Protein AF-A0AB33JW20-F1 (afdb_monomer_lite)

Foldseek 3Di:
DLVLLVLLCCLQPCFAVNDDDPPPDHPPPDDPCPSVDDDPPDDPVVSVVSSVVSVVVSCVSCVPPDQQRATPPPVGRVDGNVRSVVVSVVVVVVVVVVVVVVVCVVPVD

Radius of gyration: 15.11 Å; chains: 1; bounding box: 34×30×42 Å

InterPro domains:
  IPR007061 Mycothiol-S-transferase [PF04978] (2-108)
  IPR034660 DinB/YfiT-like putative metalloenzymes [G3DSA:1.20.120.450] (1-108)
  IPR034660 DinB/YfiT-like putative metalloenzymes [SSF109854] (2-107)

Organism: NCBI:txid3231513

Secondary structure (DSSP, 8-state):
-HHHHHHHHIIIIIIIT----TTSS--TT--TTTTTPPPTT--HHHHHHHHHHHHHHHHHHTTT--TTPBPSSGGGTT-BHHHHHHHHHHHHHHHHHHHHHHHHHHH--

pLDDT: mean 89.74, std 12.99, range [46.75, 98.69]

Structure (mmCIF, N/CA/C/O backbone):
data_AF-A0AB33JW20-F1
#
_entry.id   AF-A0AB33JW20-F1
#
loop_
_atom_site.group_PDB
_atom_site.id
_atom_site.type_symbol
_atom_site.label_atom_id
_atom_site.label_alt_id
_atom_site.label_comp_id
_atom_site.label_asym_id
_atom_site.label_entity_id
_atom_site.label_seq_id
_atom_site.pdbx_PDB_ins_code
_atom_site.Cartn_x
_atom_site.Cartn_y
_atom_site.Cartn_z
_atom_site.occupancy
_atom_site.B_iso_or_equiv
_atom_site.auth_seq_id
_atom_site.auth_comp_id
_atom_site.auth_asym_id
_atom_site.auth_atom_id
_atom_site.pdbx_PDB_model_num
ATOM 1 N N . MET A 1 1 ? -4.217 2.560 8.312 1.00 86.38 1 MET A N 1
ATOM 2 C CA . MET A 1 1 ? -4.651 2.496 6.896 1.00 86.38 1 MET A CA 1
ATOM 3 C C . MET A 1 1 ? -3.866 3.463 6.020 1.00 86.38 1 MET A C 1
ATOM 5 O O . MET A 1 1 ? -3.379 3.006 4.999 1.00 86.38 1 MET A O 1
ATOM 9 N N . LYS A 1 2 ? -3.679 4.731 6.432 1.00 90.88 2 LYS A N 1
ATOM 10 C CA . LYS A 1 2 ? -2.759 5.687 5.782 1.00 90.88 2 LYS A CA 1
ATOM 11 C C . LYS A 1 2 ? -1.398 5.058 5.455 1.00 90.88 2 LYS A C 1
ATOM 13 O O . LYS A 1 2 ? -1.089 4.897 4.281 1.00 90.88 2 LYS A O 1
ATOM 18 N N . HIS A 1 3 ? -0.702 4.558 6.480 1.00 91.25 3 HIS A N 1
ATOM 19 C CA . HIS A 1 3 ? 0.529 3.770 6.338 1.00 91.25 3 HIS A CA 1
ATOM 20 C C . HIS A 1 3 ? 0.456 2.700 5.237 1.00 91.25 3 HIS A C 1
ATOM 22 O O . HIS A 1 3 ? 1.236 2.727 4.294 1.00 91.25 3 HIS A O 1
ATOM 28 N N . SER A 1 4 ? -0.533 1.799 5.300 1.00 93.38 4 SER A N 1
ATOM 29 C CA . SER A 1 4 ? -0.685 0.703 4.333 1.00 93.38 4 SER A CA 1
ATOM 30 C C . SER A 1 4 ? -0.810 1.198 2.890 1.00 93.38 4 SER A C 1
ATOM 32 O O . SER A 1 4 ? -0.162 0.650 2.006 1.00 93.38 4 SER A O 1
ATOM 34 N N . GLY A 1 5 ? -1.587 2.259 2.648 1.00 92.94 5 GLY A N 1
ATOM 35 C CA . GLY A 1 5 ? -1.702 2.855 1.316 1.00 92.94 5 GLY A CA 1
ATOM 36 C C . GLY A 1 5 ? -0.404 3.506 0.838 1.00 92.94 5 GLY A C 1
ATOM 37 O O . GLY A 1 5 ? -0.037 3.375 -0.329 1.00 92.94 5 GLY A O 1
ATOM 38 N N . VAL A 1 6 ? 0.307 4.195 1.732 1.00 90.38 6 VAL A N 1
ATOM 39 C CA . VAL A 1 6 ? 1.585 4.845 1.408 1.00 90.38 6 VAL A CA 1
ATOM 40 C C . VAL A 1 6 ? 2.661 3.797 1.108 1.00 90.38 6 VAL A C 1
ATOM 42 O O . VAL A 1 6 ? 3.408 3.948 0.142 1.00 90.38 6 VAL A O 1
ATOM 45 N N . TRP A 1 7 ? 2.713 2.703 1.872 1.00 92.81 7 TRP A N 1
ATOM 46 C CA . TRP A 1 7 ? 3.675 1.616 1.662 1.00 92.81 7 TRP A CA 1
ATOM 47 C C . TRP A 1 7 ? 3.392 0.834 0.382 1.00 92.81 7 TRP A C 1
ATOM 49 O O . TRP A 1 7 ? 4.327 0.505 -0.346 1.00 92.81 7 TRP A O 1
ATOM 59 N N . GLU A 1 8 ? 2.116 0.616 0.066 1.00 95.19 8 GLU A N 1
ATOM 60 C CA . GLU A 1 8 ? 1.666 0.034 -1.200 1.00 95.19 8 GLU A CA 1
ATOM 61 C C . GLU A 1 8 ? 2.176 0.853 -2.394 1.00 95.19 8 GLU A C 1
ATOM 63 O O . GLU A 1 8 ? 2.799 0.316 -3.308 1.00 95.19 8 GLU A O 1
ATOM 68 N N . ARG A 1 9 ? 2.020 2.180 -2.372 1.00 93.56 9 ARG A N 1
ATOM 69 C CA . ARG A 1 9 ? 2.611 3.042 -3.404 1.00 93.56 9 ARG A CA 1
ATOM 70 C C . ARG A 1 9 ? 4.138 2.959 -3.414 1.00 93.56 9 ARG A C 1
ATOM 72 O O . ARG A 1 9 ? 4.735 2.754 -4.470 1.00 93.56 9 ARG A O 1
ATOM 79 N N . ARG A 1 10 ? 4.781 3.124 -2.255 1.00 91.56 10 ARG A N 1
ATOM 80 C CA . ARG A 1 10 ? 6.243 3.221 -2.139 1.00 91.56 10 ARG A CA 1
ATOM 81 C C . ARG A 1 10 ? 6.938 1.990 -2.711 1.00 91.56 10 ARG A C 1
ATOM 83 O O . ARG A 1 10 ? 7.873 2.128 -3.496 1.00 91.56 10 ARG A O 1
ATOM 90 N N . TRP A 1 11 ? 6.496 0.794 -2.341 1.00 95.44 11 TRP A N 1
ATOM 91 C CA . TRP A 1 11 ? 7.172 -0.435 -2.749 1.00 95.44 11 TRP A CA 1
ATOM 92 C C . TRP A 1 11 ? 7.007 -0.758 -4.231 1.00 95.44 11 TRP A C 1
ATOM 94 O O . TRP A 1 11 ? 7.980 -1.152 -4.877 1.00 95.44 11 TRP A O 1
ATOM 104 N N . PHE A 1 12 ? 5.818 -0.558 -4.791 1.00 97.12 12 PHE A N 1
ATOM 105 C CA . PHE A 1 12 ? 5.565 -0.890 -6.191 1.00 97.12 12 PHE A CA 1
ATOM 106 C C . PHE A 1 12 ? 5.972 0.229 -7.153 1.00 97.12 12 PHE A C 1
ATOM 108 O O . PHE A 1 12 ? 6.628 -0.030 -8.159 1.00 97.12 12 PHE A O 1
ATOM 115 N N . GLN A 1 13 ? 5.631 1.478 -6.853 1.00 95.00 13 GLN A N 1
ATOM 116 C CA . GLN A 1 13 ? 5.814 2.574 -7.804 1.00 95.00 13 GLN A CA 1
ATOM 117 C C . GLN A 1 13 ? 7.218 3.165 -7.690 1.00 95.00 13 GLN A C 1
ATOM 119 O O . GLN A 1 13 ? 7.913 3.274 -8.692 1.00 95.00 13 GLN A O 1
ATOM 124 N N . ILE A 1 14 ? 7.693 3.455 -6.476 1.00 92.12 14 ILE A N 1
ATOM 125 C CA . ILE A 1 14 ? 9.015 4.073 -6.280 1.00 92.12 14 ILE A CA 1
ATOM 126 C C . ILE A 1 14 ? 10.119 3.015 -6.297 1.00 92.12 14 ILE A C 1
ATOM 128 O O . ILE A 1 14 ? 11.081 3.119 -7.053 1.00 92.12 14 ILE A O 1
ATOM 132 N N . ILE A 1 15 ? 10.009 1.983 -5.459 1.00 94.19 15 ILE A N 1
ATOM 133 C CA . ILE A 1 15 ? 11.108 1.030 -5.265 1.00 94.19 15 ILE A CA 1
ATOM 134 C C . ILE A 1 15 ? 11.225 0.083 -6.458 1.00 94.19 15 ILE A C 1
ATOM 136 O O . ILE A 1 15 ? 12.311 -0.052 -7.027 1.00 94.19 15 ILE A O 1
ATOM 140 N N . LEU A 1 16 ? 10.127 -0.577 -6.831 1.00 97.31 16 LEU A N 1
ATOM 141 C CA . LEU A 1 16 ? 10.123 -1.528 -7.935 1.00 97.31 16 LEU A CA 1
ATOM 142 C C . LEU A 1 16 ? 10.199 -0.813 -9.292 1.00 97.31 16 LEU A C 1
ATOM 144 O O . LEU A 1 16 ? 11.123 -1.104 -10.047 1.00 97.31 16 LEU A O 1
ATOM 148 N N . ALA A 1 17 ? 9.275 0.107 -9.590 1.00 96.06 17 ALA A N 1
ATOM 149 C CA . ALA A 1 17 ? 9.175 0.736 -10.913 1.00 96.06 17 ALA A CA 1
ATOM 150 C C . ALA A 1 17 ? 10.025 2.006 -11.098 1.00 96.06 17 ALA A C 1
ATOM 152 O O . ALA A 1 17 ? 10.247 2.423 -12.233 1.00 96.06 17 ALA A O 1
ATOM 153 N N . GLY A 1 18 ? 10.547 2.606 -10.022 1.00 93.19 18 GLY A N 1
ATOM 154 C CA . GLY A 1 18 ? 11.408 3.790 -10.121 1.00 93.19 18 GLY A CA 1
ATOM 155 C C . GLY A 1 18 ? 10.662 5.081 -10.457 1.00 93.19 18 GLY A C 1
ATOM 156 O O . GLY A 1 18 ? 11.282 6.020 -10.946 1.00 93.19 18 GLY A O 1
ATOM 157 N N . HIS A 1 19 ? 9.347 5.132 -10.239 1.00 91.56 19 HIS A N 1
ATOM 158 C CA . HIS A 1 19 ? 8.555 6.341 -10.435 1.00 91.56 19 HIS A CA 1
ATOM 159 C C . HIS A 1 19 ? 8.957 7.428 -9.433 1.00 91.56 19 HIS A C 1
ATOM 161 O O . HIS A 1 19 ? 9.227 7.155 -8.260 1.00 91.56 19 HIS A O 1
ATOM 167 N N . GLU A 1 20 ? 8.942 8.674 -9.896 1.00 82.75 20 GLU A N 1
ATOM 168 C CA . GLU A 1 20 ? 9.153 9.851 -9.060 1.00 82.75 20 GLU A CA 1
ATOM 169 C C . GLU A 1 20 ? 7.805 10.465 -8.668 1.00 82.75 20 GLU A C 1
ATOM 171 O O . GLU A 1 20 ? 6.915 10.628 -9.501 1.00 82.75 20 GLU A O 1
ATOM 176 N N . HIS A 1 21 ? 7.675 10.839 -7.395 1.00 75.56 21 HIS A N 1
ATOM 177 C CA . HIS A 1 21 ? 6.503 11.520 -6.837 1.00 75.56 21 HIS A CA 1
ATOM 178 C C . HIS A 1 21 ? 6.942 12.825 -6.148 1.00 75.56 21 HIS A C 1
ATOM 180 O O . HIS A 1 21 ? 6.859 12.929 -4.925 1.00 75.56 21 HIS A O 1
ATOM 186 N N . PRO A 1 22 ? 7.472 13.812 -6.897 1.00 64.75 22 PRO A N 1
ATOM 187 C CA . PRO A 1 22 ? 8.078 15.013 -6.315 1.00 64.75 22 PRO A CA 1
ATOM 188 C 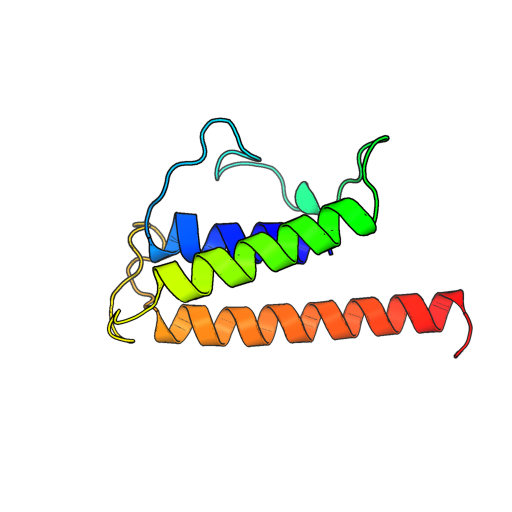C . PRO A 1 22 ? 7.093 15.849 -5.481 1.00 64.75 22 PRO A C 1
ATOM 190 O O . PRO A 1 22 ? 7.508 16.470 -4.507 1.00 64.75 22 PRO A O 1
ATOM 193 N N . ASP A 1 23 ? 5.800 15.802 -5.822 1.00 64.50 23 ASP A N 1
ATOM 194 C CA . ASP A 1 23 ? 4.732 16.567 -5.163 1.00 64.50 23 ASP A CA 1
ATOM 195 C C . ASP A 1 23 ? 3.787 15.692 -4.309 1.00 64.50 23 ASP A C 1
ATOM 197 O O . ASP A 1 23 ? 2.833 16.193 -3.716 1.00 64.50 23 ASP A O 1
ATOM 201 N N . GLU A 1 24 ? 4.030 14.377 -4.226 1.00 62.28 24 GLU A N 1
ATOM 202 C CA . GLU A 1 24 ? 3.173 13.431 -3.503 1.00 62.28 24 GLU A CA 1
ATOM 203 C C . GLU A 1 24 ? 3.967 12.656 -2.439 1.00 62.28 24 GLU A C 1
ATOM 205 O O . GLU A 1 24 ? 4.386 11.529 -2.674 1.00 62.28 24 GLU A O 1
ATOM 210 N N . TRP A 1 25 ? 4.099 13.275 -1.259 1.00 60.97 25 TRP A N 1
ATOM 211 C CA . TRP A 1 25 ? 4.286 12.671 0.076 1.00 60.97 25 TRP A CA 1
ATOM 212 C C . TRP A 1 25 ? 5.316 11.531 0.271 1.00 60.97 25 TRP A C 1
ATOM 214 O O . TRP A 1 25 ? 5.138 10.416 -0.219 1.00 60.97 25 TRP A O 1
ATOM 224 N N . PRO A 1 26 ? 6.205 11.694 1.261 1.00 51.66 26 PRO A N 1
ATOM 225 C CA . PRO A 1 26 ? 7.261 12.686 1.257 1.00 51.66 26 PRO A CA 1
ATOM 226 C C . PRO A 1 26 ? 8.438 12.233 0.376 1.00 51.66 26 PRO A C 1
ATOM 228 O O . PRO A 1 26 ? 8.521 11.078 -0.057 1.00 51.66 26 PRO A O 1
ATOM 231 N N . ALA A 1 27 ? 9.387 13.140 0.133 1.00 46.75 27 ALA A N 1
ATOM 232 C CA . ALA A 1 27 ? 10.671 12.764 -0.445 1.00 46.75 27 ALA A CA 1
ATOM 233 C C . ALA A 1 27 ? 11.270 11.587 0.347 1.00 46.75 27 ALA A C 1
ATOM 235 O O . ALA A 1 27 ? 11.074 11.461 1.554 1.00 46.75 27 ALA A O 1
ATOM 236 N N . VAL A 1 28 ? 12.013 10.717 -0.337 1.00 49.22 28 VAL A N 1
ATOM 237 C CA . VAL A 1 28 ? 12.514 9.424 0.173 1.00 49.22 28 VAL A CA 1
ATOM 238 C C . VAL A 1 28 ? 13.415 9.548 1.432 1.00 49.22 28 VAL A C 1
ATOM 240 O O . VAL A 1 28 ? 13.805 8.523 1.992 1.00 49.22 28 VAL A O 1
ATOM 243 N N . ASP A 1 29 ? 13.676 10.777 1.893 1.00 47.91 29 ASP A N 1
ATOM 244 C CA . ASP A 1 29 ? 14.505 11.185 3.034 1.00 47.91 29 ASP A CA 1
ATOM 245 C C . ASP A 1 29 ? 13.733 11.729 4.269 1.00 47.91 29 ASP A C 1
ATOM 247 O O . ASP A 1 29 ? 14.374 12.264 5.172 1.00 47.91 29 ASP A O 1
ATOM 251 N N . GLU A 1 30 ? 12.402 11.612 4.375 1.00 54.41 30 GLU A N 1
ATOM 252 C CA . GLU A 1 30 ? 11.688 12.070 5.589 1.00 54.41 30 GLU A CA 1
ATOM 253 C C . GLU A 1 30 ? 11.656 11.088 6.778 1.00 54.41 30 GLU A C 1
ATOM 255 O O . GLU A 1 30 ? 11.749 9.868 6.641 1.00 54.41 30 GLU A O 1
ATOM 260 N N . GLU A 1 31 ? 11.507 11.726 7.941 1.00 54.59 31 GLU A N 1
ATOM 261 C CA . GLU A 1 31 ? 11.473 11.279 9.335 1.00 54.59 31 GLU A CA 1
ATOM 262 C C . GLU A 1 31 ? 10.614 10.023 9.588 1.00 54.59 31 GLU A C 1
ATOM 264 O O . GLU A 1 31 ? 9.492 9.899 9.086 1.00 54.59 31 GLU A O 1
ATOM 269 N N . ASP A 1 32 ? 11.132 9.099 10.407 1.00 58.75 32 ASP A N 1
ATOM 270 C CA . ASP A 1 32 ? 10.438 7.868 10.806 1.00 58.75 32 ASP A CA 1
ATOM 271 C C . ASP A 1 32 ? 9.012 8.174 11.314 1.00 58.75 32 ASP A C 1
ATOM 273 O O . ASP A 1 32 ? 8.822 8.747 12.386 1.00 58.75 32 ASP A O 1
ATOM 277 N N . GLY A 1 33 ? 7.995 7.744 10.557 1.00 65.69 33 GLY A N 1
ATOM 278 C CA . GLY A 1 33 ? 6.594 7.741 10.987 1.00 65.69 33 GLY A CA 1
ATOM 279 C C . GLY A 1 33 ? 5.695 8.880 10.487 1.00 65.69 33 GLY A C 1
ATOM 280 O O . GLY A 1 33 ? 4.572 9.005 10.981 1.00 65.69 33 GLY A O 1
ATOM 281 N N . ALA A 1 34 ? 6.112 9.685 9.503 1.00 73.75 34 ALA A N 1
ATOM 282 C CA . ALA A 1 34 ? 5.279 10.753 8.921 1.00 73.75 34 ALA A CA 1
ATOM 283 C C . ALA A 1 34 ? 3.903 10.268 8.406 1.00 73.75 34 ALA A C 1
ATOM 285 O O . ALA A 1 34 ? 2.897 10.972 8.452 1.00 73.75 34 ALA A O 1
ATOM 286 N N . ASP A 1 35 ? 3.823 9.029 7.945 1.00 77.25 35 ASP A N 1
ATOM 287 C CA . ASP A 1 35 ? 2.607 8.374 7.469 1.00 77.25 35 ASP A CA 1
ATOM 288 C C . ASP A 1 35 ? 1.694 7.836 8.593 1.00 77.25 35 ASP A C 1
ATOM 290 O O . ASP A 1 35 ? 0.542 7.469 8.338 1.00 77.25 35 ASP A O 1
ATOM 294 N N . PHE A 1 36 ? 2.176 7.826 9.839 1.00 83.31 36 PHE A N 1
ATOM 295 C CA . PHE A 1 36 ? 1.356 7.641 11.039 1.00 83.31 36 PHE A CA 1
ATOM 296 C C . PHE A 1 36 ? 0.820 8.966 11.594 1.00 83.31 36 PHE A C 1
ATOM 298 O O . PHE A 1 36 ? -0.134 8.945 12.374 1.00 83.31 36 PHE A O 1
ATOM 305 N N . ALA A 1 37 ? 1.380 10.109 11.185 1.00 84.81 37 ALA A N 1
ATOM 306 C CA . ALA A 1 37 ? 0.843 11.414 11.545 1.00 84.81 37 ALA A CA 1
ATOM 307 C C . ALA A 1 37 ? -0.497 11.658 10.832 1.00 84.81 37 ALA A C 1
ATOM 309 O O . ALA A 1 37 ? -0.635 11.417 9.629 1.00 84.81 37 ALA A O 1
ATOM 310 N N . LEU A 1 38 ? -1.488 12.149 11.577 1.00 84.19 38 LEU A N 1
ATOM 311 C CA . LEU A 1 38 ? -2.815 12.485 11.058 1.00 84.19 38 LEU A CA 1
ATOM 312 C C . LEU A 1 38 ? -2.946 14.001 10.900 1.00 84.19 38 LEU A C 1
ATOM 314 O O . LEU A 1 38 ? -2.641 14.747 11.829 1.00 84.19 38 LEU A O 1
ATOM 318 N N . GLY A 1 39 ? -3.396 14.440 9.726 1.00 86.06 39 GLY A N 1
ATOM 319 C CA . GLY A 1 39 ? -3.822 15.816 9.474 1.00 86.06 39 GLY A CA 1
ATOM 320 C C . GLY A 1 39 ? -5.278 16.047 9.885 1.00 86.06 39 GLY A C 1
ATOM 321 O O . GLY A 1 39 ? -6.038 15.097 10.061 1.00 86.06 39 GLY A O 1
ATOM 322 N N . GLU A 1 40 ? -5.685 17.312 10.010 1.00 90.56 40 GLU A N 1
ATOM 323 C CA . GLU A 1 40 ? -7.060 17.682 10.397 1.00 90.56 40 GLU A CA 1
ATOM 324 C C . GLU A 1 40 ? -8.118 17.173 9.403 1.00 90.56 40 GLU A C 1
ATOM 326 O O . GLU A 1 40 ? -9.226 16.820 9.804 1.00 90.56 40 GLU A O 1
ATOM 331 N N . ASP A 1 41 ? -7.751 17.066 8.125 1.00 89.12 41 ASP A N 1
ATOM 332 C CA . ASP A 1 41 ? -8.635 16.625 7.044 1.00 89.12 41 ASP A CA 1
ATOM 333 C C . ASP A 1 41 ? -8.580 15.108 6.779 1.00 89.12 41 ASP A C 1
ATOM 335 O O . ASP A 1 41 ? -9.239 14.626 5.855 1.00 89.12 41 ASP A O 1
ATOM 339 N N . ASP A 1 42 ? -7.803 14.339 7.556 1.00 90.06 42 ASP A N 1
ATOM 340 C CA . ASP A 1 42 ? -7.637 12.900 7.343 1.00 90.06 42 ASP A CA 1
ATOM 341 C C . ASP A 1 42 ? -8.891 12.116 7.762 1.00 90.06 42 ASP A C 1
ATOM 343 O O . ASP A 1 42 ? -9.258 12.043 8.936 1.00 90.06 42 ASP A O 1
ATOM 347 N N . THR A 1 43 ? -9.514 11.422 6.806 1.00 94.62 43 THR A N 1
ATOM 348 C CA . THR A 1 43 ? -10.653 10.529 7.066 1.00 94.62 43 THR A CA 1
ATOM 349 C C . THR A 1 43 ? -10.363 9.081 6.682 1.00 94.62 43 THR A C 1
ATOM 351 O O . THR A 1 43 ? -9.623 8.774 5.744 1.00 94.62 43 THR A O 1
ATOM 354 N N . VAL A 1 44 ? -11.026 8.144 7.368 1.00 93.56 44 VAL A N 1
ATOM 355 C CA . VAL A 1 44 ? -10.946 6.707 7.048 1.00 93.56 44 VAL A CA 1
ATOM 356 C C . VAL A 1 44 ? -11.390 6.422 5.610 1.00 93.56 44 VAL A C 1
ATOM 358 O O . VAL A 1 44 ? -10.793 5.579 4.944 1.00 93.56 44 VAL A O 1
ATOM 361 N N . ALA A 1 45 ? -12.426 7.113 5.123 1.00 96.38 45 ALA A N 1
ATOM 362 C CA . ALA A 1 45 ? -12.953 6.911 3.776 1.00 96.38 45 ALA A CA 1
ATOM 363 C C . ALA A 1 45 ? -11.933 7.306 2.697 1.00 96.38 45 ALA A C 1
ATOM 365 O O . ALA A 1 45 ? -11.727 6.544 1.754 1.00 96.38 45 ALA A O 1
ATOM 366 N N . GLN A 1 46 ? -11.251 8.444 2.868 1.00 94.38 46 GLN A N 1
ATOM 367 C CA . GLN A 1 46 ? -10.188 8.876 1.957 1.00 94.38 46 GLN A CA 1
ATOM 368 C C . GLN A 1 46 ? -9.032 7.875 1.945 1.00 94.38 46 GLN A C 1
ATOM 370 O O . GLN A 1 46 ? -8.633 7.425 0.876 1.00 94.38 46 GLN A O 1
ATOM 375 N N . TRP A 1 47 ? -8.527 7.470 3.115 1.00 93.81 47 TRP A N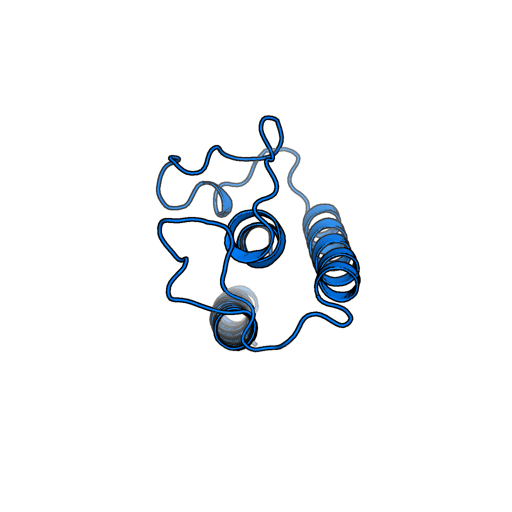 1
ATOM 376 C CA . TRP A 1 47 ? -7.385 6.551 3.181 1.00 93.81 47 TRP A CA 1
ATOM 377 C C . TRP A 1 47 ? -7.707 5.144 2.679 1.00 93.81 47 TRP A C 1
ATOM 379 O O . TRP A 1 47 ? -6.835 4.482 2.117 1.00 93.81 47 TRP A O 1
ATOM 389 N N . ARG A 1 48 ? -8.958 4.696 2.826 1.00 95.88 48 ARG A N 1
ATOM 390 C CA . ARG A 1 48 ? -9.442 3.462 2.198 1.00 95.88 48 ARG A CA 1
ATOM 391 C C . ARG A 1 48 ? -9.428 3.573 0.680 1.00 95.88 48 ARG A C 1
ATOM 393 O O . ARG A 1 48 ? -8.806 2.740 0.031 1.00 95.88 48 ARG A O 1
ATOM 400 N N . ALA A 1 49 ? -10.078 4.601 0.137 1.00 96.50 49 ALA A N 1
ATOM 401 C CA . ALA A 1 49 ? -10.149 4.818 -1.304 1.00 96.50 49 ALA A CA 1
ATOM 402 C C . ALA A 1 49 ? -8.748 4.972 -1.914 1.00 96.50 49 ALA A C 1
ATOM 404 O O . ALA A 1 49 ? -8.456 4.410 -2.966 1.00 96.50 49 ALA A O 1
ATOM 405 N N . PHE A 1 50 ? -7.853 5.672 -1.214 1.00 94.50 50 PHE A N 1
ATOM 406 C CA . PHE A 1 50 ? -6.455 5.802 -1.598 1.00 94.50 50 PHE A CA 1
ATOM 407 C C . PHE A 1 50 ? -5.752 4.444 -1.679 1.00 94.50 50 PHE A C 1
ATOM 409 O O . PHE A 1 50 ? -5.132 4.144 -2.698 1.00 94.50 50 PHE A O 1
ATOM 416 N N . TYR A 1 51 ? -5.866 3.614 -0.636 1.00 95.44 51 TYR A N 1
ATOM 417 C CA . TYR A 1 51 ? -5.233 2.297 -0.608 1.00 95.44 51 TYR A CA 1
ATOM 418 C C . TYR A 1 51 ? -5.782 1.375 -1.708 1.00 95.44 51 TYR A C 1
ATOM 420 O O . TYR A 1 51 ? -5.005 0.754 -2.428 1.00 95.44 51 TYR A O 1
ATOM 428 N N . GLU A 1 52 ? -7.102 1.346 -1.906 1.00 97.75 52 GLU A N 1
ATOM 429 C CA . GLU A 1 52 ? -7.749 0.575 -2.979 1.00 97.75 52 GLU A CA 1
ATOM 430 C C . GLU A 1 52 ? -7.294 1.029 -4.377 1.00 97.75 52 GLU A C 1
ATOM 432 O O . GLU A 1 52 ? -7.046 0.195 -5.256 1.00 97.75 52 GLU A O 1
ATOM 437 N N . ALA A 1 53 ? -7.111 2.338 -4.574 1.00 97.06 53 ALA A N 1
ATOM 438 C CA . ALA A 1 53 ? -6.560 2.887 -5.807 1.00 97.06 53 ALA A CA 1
ATOM 439 C C . ALA A 1 53 ? -5.102 2.455 -6.030 1.00 97.06 53 ALA A C 1
ATOM 441 O O . ALA A 1 53 ? -4.751 2.090 -7.151 1.00 97.06 53 ALA A O 1
ATOM 442 N N . GLN A 1 54 ? -4.269 2.427 -4.979 1.00 95.88 54 GLN A N 1
ATOM 443 C CA . GLN A 1 54 ? -2.884 1.958 -5.104 1.00 95.88 54 GLN A CA 1
ATOM 444 C C . GLN A 1 54 ? -2.828 0.468 -5.450 1.00 95.88 54 GLN A C 1
ATOM 446 O O . GLN A 1 54 ? -2.099 0.096 -6.361 1.00 95.88 54 GLN A O 1
ATOM 451 N N . ILE A 1 55 ? -3.646 -0.375 -4.807 1.00 97.50 55 ILE A N 1
ATOM 452 C CA . ILE A 1 55 ? -3.732 -1.809 -5.134 1.00 97.50 55 ILE A CA 1
ATOM 453 C C . ILE A 1 55 ? -4.124 -2.007 -6.602 1.00 97.50 55 ILE A C 1
ATOM 455 O O . ILE A 1 55 ? -3.542 -2.843 -7.292 1.00 97.50 55 ILE A O 1
ATOM 459 N N . THR A 1 56 ? -5.121 -1.258 -7.081 1.00 98.38 56 THR A N 1
ATOM 460 C CA . THR A 1 56 ? -5.596 -1.360 -8.469 1.00 98.38 56 THR A CA 1
ATOM 461 C C . THR A 1 56 ? -4.486 -0.989 -9.446 1.00 98.38 56 THR A C 1
ATOM 463 O O . THR A 1 56 ? -4.135 -1.798 -10.301 1.00 98.38 56 THR A O 1
ATOM 466 N N . PHE A 1 57 ? -3.864 0.176 -9.251 1.00 97.44 57 PHE A N 1
ATOM 467 C CA . PHE A 1 57 ? -2.750 0.633 -10.078 1.00 97.44 57 PHE A CA 1
ATOM 468 C C . PHE A 1 57 ? -1.574 -0.351 -10.054 1.00 97.44 57 PHE A C 1
ATOM 470 O O . PHE A 1 57 ? -1.013 -0.687 -11.090 1.00 97.44 57 PHE A O 1
ATOM 477 N N . ASN A 1 58 ? -1.205 -0.854 -8.875 1.00 97.38 58 ASN A N 1
ATOM 478 C CA . ASN A 1 58 ? -0.050 -1.730 -8.720 1.00 97.38 58 ASN A CA 1
ATOM 479 C C . ASN A 1 58 ? -0.267 -3.106 -9.352 1.00 97.38 58 ASN A C 1
ATOM 481 O O . ASN A 1 58 ? 0.690 -3.702 -9.837 1.00 97.38 58 ASN A O 1
ATOM 485 N N . ARG A 1 59 ? -1.507 -3.610 -9.378 1.00 97.88 59 ARG A N 1
ATOM 486 C CA . ARG A 1 59 ? -1.843 -4.844 -10.102 1.00 97.88 59 ARG A CA 1
ATOM 487 C C . ARG A 1 59 ? -1.608 -4.700 -11.598 1.00 97.88 59 ARG A C 1
ATOM 489 O O . ARG A 1 59 ? -1.022 -5.601 -12.187 1.00 97.88 59 ARG A O 1
ATOM 496 N N . GLU A 1 60 ? -2.031 -3.580 -12.174 1.00 98.12 60 GLU A N 1
ATOM 497 C CA . GLU A 1 60 ? -1.786 -3.258 -13.583 1.00 98.12 60 GLU A CA 1
ATOM 498 C C . GLU A 1 60 ? -0.287 -3.041 -13.838 1.00 98.12 60 GLU A C 1
ATOM 500 O O . GLU A 1 60 ? 0.266 -3.568 -14.798 1.00 98.12 60 GLU A O 1
ATOM 505 N N . LEU A 1 61 ? 0.400 -2.340 -12.931 1.00 97.38 61 LEU A N 1
ATOM 506 C CA . LEU A 1 61 ? 1.831 -2.051 -13.028 1.00 97.38 61 LEU A CA 1
ATOM 507 C C . LEU A 1 61 ? 2.687 -3.318 -13.118 1.00 97.38 61 LEU A C 1
ATOM 509 O O . LEU A 1 61 ? 3.659 -3.343 -13.866 1.00 97.38 61 LEU A O 1
ATOM 513 N N . VAL A 1 62 ? 2.362 -4.351 -12.335 1.00 97.62 62 VAL A N 1
ATOM 514 C CA . VAL A 1 62 ? 3.144 -5.599 -12.292 1.00 97.62 62 VAL A CA 1
ATOM 515 C C . VAL A 1 62 ? 2.642 -6.665 -13.263 1.00 97.62 62 VAL A C 1
ATOM 517 O O . VAL A 1 62 ? 3.218 -7.755 -13.324 1.00 97.62 62 VAL A O 1
ATOM 520 N N . GLU A 1 63 ? 1.586 -6.382 -14.025 1.00 97.81 63 GLU A N 1
ATOM 521 C CA . GLU A 1 63 ? 1.025 -7.329 -14.978 1.00 97.81 63 GLU A CA 1
ATOM 522 C C . GLU A 1 63 ? 2.059 -7.686 -16.057 1.00 97.81 63 GLU A C 1
ATOM 524 O O . GLU A 1 63 ? 2.659 -6.831 -16.704 1.00 97.81 63 GLU A O 1
ATOM 529 N N . GLY A 1 64 ? 2.317 -8.984 -16.232 1.00 96.19 64 GLY A N 1
ATOM 530 C CA . GLY A 1 64 ? 3.288 -9.475 -17.214 1.00 96.19 64 GLY A CA 1
ATOM 531 C C . GLY A 1 64 ? 4.762 -9.228 -16.863 1.00 96.19 64 GLY A C 1
ATOM 532 O O . GLY A 1 64 ? 5.633 -9.676 -17.611 1.00 96.19 64 GLY A O 1
ATOM 533 N N . ILE A 1 65 ? 5.074 -8.588 -15.730 1.00 96.69 65 ILE A N 1
ATOM 534 C CA . ILE A 1 65 ? 6.457 -8.419 -15.273 1.00 96.69 65 ILE A CA 1
ATOM 535 C C . ILE A 1 65 ? 6.985 -9.759 -14.724 1.00 96.69 65 ILE A C 1
ATOM 537 O O . ILE A 1 65 ? 6.361 -10.356 -13.841 1.00 96.69 65 ILE A O 1
ATOM 541 N N . PRO A 1 66 ? 8.151 -10.254 -15.191 1.00 98.38 66 PRO A N 1
ATOM 542 C CA . PRO A 1 66 ? 8.778 -11.433 -14.606 1.00 98.38 66 PRO A CA 1
ATOM 543 C C . PRO A 1 66 ? 9.045 -11.252 -13.110 1.00 98.38 66 PRO A C 1
ATOM 545 O O . PRO A 1 66 ? 9.550 -10.224 -12.667 1.00 98.38 66 PRO A O 1
ATOM 548 N N . LEU A 1 67 ? 8.780 -12.292 -12.319 1.00 98.44 67 LEU A N 1
ATOM 549 C CA . LEU A 1 67 ? 8.969 -12.248 -10.864 1.00 98.44 67 LEU A CA 1
ATOM 550 C C . LEU A 1 67 ? 10.419 -11.966 -10.434 1.00 98.44 67 LEU A C 1
ATOM 552 O O . LEU A 1 67 ? 10.646 -11.493 -9.321 1.00 98.44 67 LEU A O 1
ATOM 556 N N . ASP A 1 68 ? 11.389 -12.233 -11.307 1.00 98.56 68 ASP A N 1
ATOM 557 C CA . ASP A 1 68 ? 12.808 -12.008 -11.034 1.00 98.56 68 ASP A CA 1
ATOM 558 C C . ASP A 1 68 ? 13.306 -10.640 -11.551 1.00 98.56 68 ASP A C 1
ATOM 560 O O . ASP A 1 68 ? 14.493 -10.341 -11.437 1.00 98.56 68 ASP A O 1
ATOM 564 N N . THR A 1 69 ? 12.414 -9.780 -12.065 1.00 98.50 69 THR A N 1
ATOM 565 C CA . THR A 1 69 ? 12.732 -8.386 -12.410 1.00 98.50 69 THR A CA 1
ATOM 566 C C . THR A 1 69 ? 13.182 -7.623 -11.170 1.00 98.50 69 THR A C 1
ATOM 568 O O . THR A 1 69 ? 12.464 -7.561 -10.168 1.00 98.50 69 THR A O 1
ATOM 571 N N . HIS A 1 70 ? 14.379 -7.045 -11.247 1.00 98.56 70 HIS A N 1
ATOM 572 C CA . HIS A 1 70 ? 14.996 -6.283 -10.168 1.00 98.56 70 HIS A CA 1
ATOM 573 C C . HIS A 1 70 ? 14.315 -4.932 -9.938 1.00 98.56 70 HIS A C 1
ATOM 575 O O . HIS A 1 70 ? 13.830 -4.303 -10.877 1.00 98.56 70 HIS A O 1
ATOM 581 N N . CYS A 1 71 ? 14.322 -4.477 -8.685 1.00 98.12 71 CYS A N 1
ATOM 582 C CA . CYS A 1 71 ? 13.844 -3.147 -8.323 1.00 98.12 71 CYS A CA 1
ATOM 583 C C . CYS A 1 71 ? 14.671 -2.051 -9.014 1.00 98.12 71 CYS A C 1
ATOM 585 O O . CYS A 1 71 ? 15.902 -2.120 -9.029 1.00 98.12 71 CYS A O 1
ATOM 587 N N . ALA A 1 72 ? 14.007 -1.015 -9.528 1.00 96.62 72 ALA A N 1
ATOM 588 C CA . ALA A 1 72 ? 14.661 0.123 -10.169 1.00 96.62 72 ALA A CA 1
ATOM 589 C C . ALA A 1 72 ? 15.435 1.003 -9.173 1.00 96.62 72 ALA A C 1
ATOM 591 O O . ALA A 1 72 ? 16.454 1.601 -9.526 1.00 96.62 72 ALA A O 1
ATOM 592 N N . TRP A 1 73 ? 14.991 1.078 -7.913 1.00 93.00 73 TRP A N 1
ATOM 593 C CA . TRP A 1 73 ? 15.676 1.894 -6.917 1.00 93.00 73 TRP A CA 1
ATOM 594 C C . TRP A 1 73 ? 17.019 1.282 -6.509 1.00 93.00 73 TRP A C 1
ATOM 596 O O . TRP A 1 73 ? 17.088 0.206 -5.914 1.00 93.00 73 TRP A O 1
ATOM 606 N N . THR A 1 74 ? 18.107 2.007 -6.778 1.00 90.00 74 THR A N 1
ATOM 607 C CA . THR A 1 74 ? 19.490 1.506 -6.668 1.00 90.00 74 THR A CA 1
ATOM 608 C C . THR A 1 74 ? 19.856 0.972 -5.283 1.00 90.00 74 THR A C 1
ATOM 610 O O . THR A 1 74 ? 20.558 -0.034 -5.188 1.00 90.00 74 THR A O 1
ATOM 613 N N . LYS A 1 75 ? 19.334 1.573 -4.202 1.00 90.25 75 LYS A N 1
ATOM 614 C CA . LYS A 1 75 ? 19.553 1.099 -2.820 1.00 90.25 75 LYS A CA 1
ATOM 615 C C . LYS A 1 75 ? 18.979 -0.309 -2.579 1.00 90.25 75 LYS A C 1
ATOM 617 O O . LYS A 1 75 ? 19.471 -1.029 -1.713 1.00 90.25 75 LYS A O 1
ATOM 622 N N . LEU A 1 76 ? 17.974 -0.723 -3.353 1.00 93.75 76 LEU A N 1
ATOM 623 C CA . LEU A 1 76 ? 17.283 -2.011 -3.235 1.00 93.75 76 LEU A CA 1
ATOM 624 C C . LEU A 1 76 ? 17.314 -2.844 -4.524 1.00 93.75 76 LEU A C 1
ATOM 626 O O . LEU A 1 76 ? 16.586 -3.827 -4.623 1.00 93.75 76 LEU A O 1
ATOM 630 N N . ALA A 1 77 ? 18.207 -2.539 -5.470 1.00 95.06 77 ALA A N 1
ATOM 631 C CA . ALA A 1 77 ? 18.323 -3.262 -6.742 1.00 95.06 77 ALA A CA 1
ATOM 632 C C . ALA A 1 77 ? 18.653 -4.763 -6.583 1.00 95.06 77 ALA A C 1
ATOM 634 O O . ALA A 1 77 ? 18.413 -5.560 -7.483 1.00 95.06 77 ALA A O 1
ATOM 635 N N . HIS A 1 78 ? 19.164 -5.186 -5.422 1.00 97.00 78 HIS A N 1
ATOM 636 C CA . HIS A 1 78 ? 19.379 -6.602 -5.095 1.00 97.00 78 HIS A CA 1
ATOM 637 C C . HIS A 1 78 ? 18.077 -7.369 -4.778 1.00 97.00 78 HIS A C 1
ATOM 639 O O . HIS A 1 78 ? 18.107 -8.590 -4.630 1.00 97.00 78 HIS A O 1
ATOM 645 N N . ARG A 1 79 ? 16.941 -6.674 -4.642 1.00 98.25 79 ARG A N 1
ATOM 646 C CA . ARG A 1 79 ? 15.598 -7.254 -4.512 1.00 98.25 79 ARG A CA 1
ATOM 647 C C . ARG A 1 79 ? 14.911 -7.295 -5.877 1.00 98.25 79 ARG A C 1
ATOM 649 O O . ARG A 1 79 ? 15.316 -6.607 -6.810 1.00 98.25 79 ARG A O 1
ATOM 656 N N . ASN A 1 80 ? 13.880 -8.125 -5.984 1.00 98.62 80 ASN A N 1
ATOM 657 C CA . ASN A 1 80 ? 13.081 -8.302 -7.193 1.00 98.62 80 ASN A CA 1
ATOM 658 C C . ASN A 1 80 ? 11.582 -8.315 -6.869 1.00 98.62 80 ASN A C 1
ATOM 660 O O . ASN A 1 80 ? 11.199 -8.341 -5.696 1.00 98.62 80 ASN A O 1
ATOM 664 N N . LEU A 1 81 ? 10.740 -8.324 -7.904 1.00 98.69 81 LEU A N 1
ATOM 665 C CA . LEU A 1 81 ? 9.280 -8.337 -7.772 1.00 98.69 81 LEU A CA 1
ATOM 666 C C . LEU A 1 81 ? 8.782 -9.448 -6.833 1.00 98.69 81 LEU A C 1
ATOM 668 O O . LEU A 1 81 ? 7.930 -9.197 -5.985 1.00 98.69 81 LEU A O 1
ATOM 672 N N . ARG A 1 82 ? 9.345 -10.659 -6.913 1.00 98.69 82 ARG A N 1
ATOM 673 C CA . ARG A 1 82 ? 9.007 -11.766 -6.003 1.00 98.69 82 ARG A CA 1
ATOM 674 C C . ARG A 1 82 ? 9.200 -11.387 -4.539 1.00 98.69 82 ARG A C 1
ATOM 676 O O . ARG A 1 82 ? 8.335 -11.670 -3.713 1.00 98.69 82 ARG A O 1
ATOM 683 N N . TRP A 1 83 ? 10.341 -10.779 -4.222 1.00 98.62 83 TRP A N 1
ATOM 684 C CA . TRP A 1 83 ? 10.636 -10.331 -2.868 1.00 98.62 83 TRP A CA 1
ATOM 685 C C . TRP A 1 83 ? 9.681 -9.218 -2.433 1.00 98.62 83 TRP A C 1
ATOM 687 O O . TRP A 1 83 ? 9.159 -9.282 -1.326 1.00 98.62 83 TRP A O 1
ATOM 697 N N . VAL A 1 84 ? 9.406 -8.246 -3.311 1.00 98.38 84 VAL A N 1
ATOM 698 C CA . VAL A 1 84 ? 8.480 -7.134 -3.033 1.00 98.38 84 VAL A CA 1
ATOM 699 C C . VAL A 1 84 ? 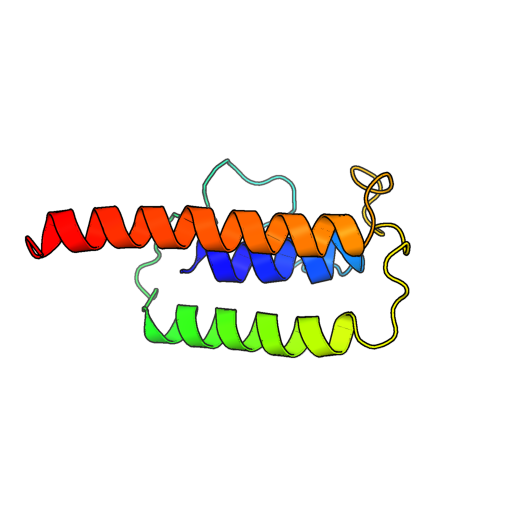7.073 -7.648 -2.730 1.00 98.38 84 VAL A C 1
ATOM 701 O O . VAL A 1 84 ? 6.490 -7.259 -1.724 1.00 98.38 84 VAL A O 1
ATOM 704 N N . LEU A 1 85 ? 6.549 -8.575 -3.537 1.00 98.31 85 LEU A N 1
ATOM 705 C CA . LEU A 1 85 ? 5.236 -9.185 -3.308 1.00 98.31 85 LEU A CA 1
ATOM 706 C C . LEU A 1 85 ? 5.165 -9.887 -1.948 1.00 98.31 85 LEU A C 1
ATOM 708 O O . LEU A 1 85 ? 4.209 -9.691 -1.202 1.00 98.31 85 LEU A O 1
ATOM 712 N N . LEU A 1 86 ? 6.181 -10.687 -1.609 1.00 98.50 86 LEU A N 1
ATOM 713 C CA . LEU A 1 86 ? 6.227 -11.378 -0.321 1.00 98.50 86 LEU A CA 1
ATOM 714 C C . LEU A 1 86 ? 6.312 -10.388 0.847 1.00 98.50 86 LEU A C 1
ATOM 716 O O . LEU A 1 86 ? 5.595 -10.544 1.834 1.00 98.50 86 LEU A O 1
ATOM 720 N N . HIS A 1 87 ? 7.148 -9.360 0.712 1.00 97.94 87 HIS A N 1
ATOM 721 C CA . HIS A 1 87 ? 7.287 -8.317 1.717 1.00 97.94 87 HIS A CA 1
ATOM 722 C C . HIS A 1 87 ? 5.963 -7.582 1.958 1.00 97.94 87 HIS A C 1
ATOM 724 O O . HIS A 1 87 ? 5.572 -7.403 3.105 1.00 97.94 87 HIS A O 1
ATOM 730 N N . MET A 1 88 ? 5.223 -7.233 0.902 1.00 97.81 88 MET A N 1
ATOM 731 C CA . MET A 1 88 ? 3.935 -6.545 1.040 1.00 97.81 88 MET A CA 1
ATOM 732 C C . MET A 1 88 ? 2.843 -7.420 1.672 1.00 97.81 88 MET A C 1
ATOM 734 O O . MET A 1 88 ? 1.980 -6.898 2.381 1.00 97.81 88 MET A O 1
ATOM 738 N N . IL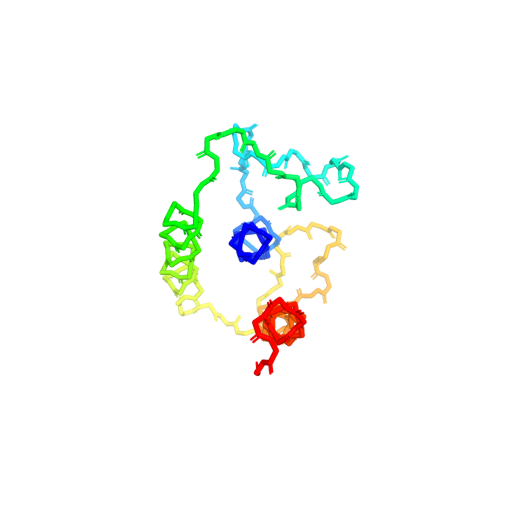E A 1 89 ? 2.887 -8.745 1.482 1.00 97.88 89 ILE A N 1
ATOM 739 C CA . ILE A 1 89 ? 2.004 -9.681 2.198 1.00 97.88 89 ILE A CA 1
ATOM 740 C C . ILE A 1 89 ? 2.305 -9.652 3.701 1.00 97.88 89 ILE A C 1
ATOM 742 O O . ILE A 1 89 ? 1.381 -9.521 4.505 1.00 97.88 89 ILE A O 1
ATOM 746 N N . GLU A 1 90 ? 3.581 -9.753 4.080 1.00 98.12 90 GLU A N 1
ATOM 747 C CA . GLU A 1 90 ? 4.013 -9.686 5.481 1.00 98.12 90 GLU A CA 1
ATOM 748 C C . GLU A 1 90 ? 3.639 -8.341 6.114 1.00 98.12 90 GLU A C 1
ATOM 750 O O . GLU A 1 90 ? 3.054 -8.305 7.196 1.00 98.12 90 GLU A O 1
ATOM 755 N N . GLU A 1 91 ? 3.903 -7.243 5.409 1.00 95.75 91 GLU A N 1
ATOM 756 C CA . GLU A 1 91 ? 3.606 -5.887 5.858 1.00 95.75 91 GLU A CA 1
ATOM 757 C C . GLU A 1 91 ? 2.112 -5.690 6.121 1.00 95.75 91 GLU A C 1
ATOM 759 O O . GLU A 1 91 ? 1.704 -5.215 7.185 1.00 95.75 91 GLU A O 1
ATOM 764 N N . THR A 1 92 ? 1.281 -6.132 5.176 1.00 95.50 92 THR A N 1
ATOM 765 C CA . THR A 1 92 ? -0.176 -6.053 5.296 1.00 95.50 92 THR A CA 1
ATOM 766 C C . THR A 1 92 ? -0.671 -6.893 6.470 1.00 95.50 92 THR A C 1
ATOM 768 O O . THR A 1 92 ? -1.465 -6.406 7.275 1.00 95.50 92 THR A O 1
ATOM 771 N N . ALA A 1 93 ? -0.183 -8.129 6.614 1.00 97.00 93 ALA A N 1
ATOM 772 C CA . ALA A 1 93 ? -0.576 -9.012 7.709 1.00 97.00 93 ALA A CA 1
ATOM 773 C C . ALA A 1 93 ? -0.176 -8.443 9.080 1.00 97.00 93 AL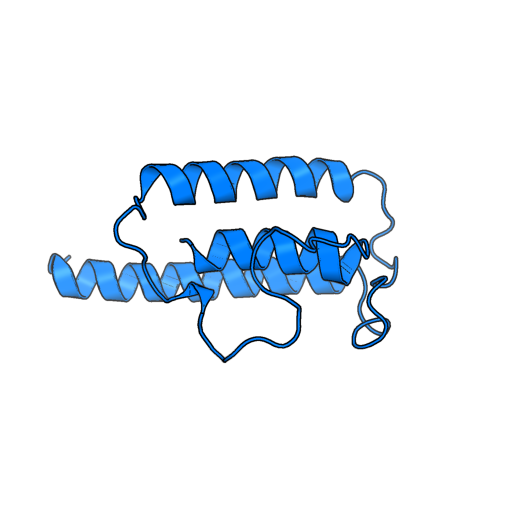A A C 1
ATOM 775 O O . ALA A 1 93 ? -0.985 -8.428 10.009 1.00 97.00 93 ALA A O 1
ATOM 776 N N . ARG A 1 94 ? 1.048 -7.914 9.198 1.00 95.75 94 ARG A N 1
ATOM 777 C CA . ARG A 1 94 ? 1.566 -7.299 10.425 1.00 95.75 94 ARG A CA 1
ATOM 778 C C . ARG A 1 94 ? 0.714 -6.106 10.852 1.00 95.75 94 ARG A C 1
ATOM 780 O O . ARG A 1 94 ? 0.317 -6.008 12.012 1.00 95.75 94 ARG A O 1
ATOM 787 N N . HIS A 1 95 ? 0.390 -5.217 9.916 1.00 94.62 95 HIS A N 1
ATOM 788 C CA . HIS A 1 95 ? -0.411 -4.032 10.216 1.00 94.62 95 HIS A CA 1
ATOM 789 C C . HIS A 1 95 ? -1.896 -4.323 10.431 1.00 94.62 95 HIS A C 1
ATOM 791 O O . HIS A 1 95 ? -2.522 -3.627 11.232 1.00 94.62 95 HIS A O 1
ATOM 797 N N . ALA A 1 96 ? -2.450 -5.352 9.786 1.00 95.12 96 ALA A N 1
ATOM 798 C CA . ALA A 1 96 ? -3.792 -5.838 10.092 1.00 95.12 96 ALA A CA 1
ATOM 799 C C . ALA A 1 96 ? -3.870 -6.359 11.535 1.00 95.12 96 ALA A C 1
ATOM 801 O O . ALA A 1 96 ? -4.728 -5.912 12.289 1.00 95.12 96 ALA A O 1
ATOM 802 N N . GLY A 1 97 ? -2.910 -7.187 11.962 1.00 96.19 97 GLY A N 1
ATOM 803 C CA . GLY A 1 97 ? -2.857 -7.682 13.341 1.00 96.19 97 GLY A CA 1
ATOM 804 C C . GLY A 1 97 ? -2.716 -6.564 14.381 1.00 96.19 97 GLY A C 1
ATOM 805 O O . GLY A 1 97 ? -3.393 -6.578 15.405 1.00 96.19 97 GLY A O 1
ATOM 806 N N . HIS A 1 98 ? -1.893 -5.545 14.114 1.00 95.12 98 HIS A N 1
ATOM 807 C CA . HIS A 1 98 ? -1.818 -4.368 14.989 1.00 95.12 98 HIS A CA 1
ATOM 808 C C . HIS A 1 98 ? -3.151 -3.609 15.068 1.00 95.12 98 HIS A C 1
ATOM 810 O O . HIS A 1 98 ? -3.538 -3.158 16.145 1.00 95.12 98 HIS A O 1
ATOM 816 N N . ALA A 1 99 ? -3.852 -3.457 13.939 1.00 92.62 99 ALA A N 1
ATOM 817 C CA . ALA A 1 99 ? -5.154 -2.801 13.908 1.00 92.62 99 ALA A CA 1
ATOM 818 C C . ALA A 1 99 ? -6.212 -3.594 14.689 1.00 92.62 99 ALA A C 1
ATOM 820 O O . ALA A 1 99 ? -7.006 -2.980 15.401 1.00 92.62 99 ALA A O 1
ATOM 821 N N . ASP A 1 100 ? -6.184 -4.926 14.612 1.00 95.50 100 ASP A N 1
ATOM 822 C CA . ASP A 1 100 ? -7.080 -5.793 15.379 1.00 95.50 100 ASP A CA 1
ATOM 823 C C . ASP A 1 100 ? -6.849 -5.643 16.886 1.00 95.50 100 ASP A C 1
ATOM 825 O O . ASP A 1 100 ? -7.806 -5.393 17.612 1.00 95.50 100 ASP A O 1
ATOM 829 N N . ILE A 1 101 ? -5.593 -5.648 17.352 1.00 95.81 101 ILE A N 1
ATOM 830 C CA . ILE A 1 101 ? -5.268 -5.411 18.772 1.00 95.81 101 ILE A CA 1
ATOM 831 C C . ILE A 1 101 ? -5.806 -4.052 19.246 1.00 95.81 101 ILE A C 1
ATOM 833 O O . ILE A 1 101 ? -6.380 -3.947 20.333 1.00 95.81 101 ILE A O 1
ATOM 837 N N . ILE A 1 102 ? -5.628 -2.992 18.450 1.00 93.75 102 ILE A N 1
ATOM 838 C CA . ILE A 1 102 ? -6.130 -1.651 18.791 1.00 93.75 102 ILE A CA 1
ATOM 839 C C . ILE A 1 102 ? -7.657 -1.655 18.863 1.00 93.75 102 ILE A C 1
ATOM 841 O O . ILE A 1 102 ? -8.221 -1.113 19.811 1.00 93.75 102 ILE A O 1
ATOM 845 N N . ARG A 1 103 ? -8.324 -2.269 17.882 1.00 95.69 103 ARG A N 1
ATOM 846 C CA . ARG A 1 103 ? -9.782 -2.389 17.845 1.00 95.69 103 ARG A CA 1
ATOM 847 C C . ARG A 1 103 ? -10.295 -3.106 19.098 1.00 95.69 103 ARG A C 1
ATOM 849 O O . ARG A 1 103 ? -11.094 -2.512 19.815 1.00 95.69 103 ARG A O 1
ATOM 856 N N . GLU A 1 104 ? -9.757 -4.289 19.402 1.00 96.25 104 GLU A N 1
ATOM 857 C CA . GLU A 1 104 ? -10.094 -5.092 20.592 1.00 96.25 104 GLU A CA 1
ATOM 858 C C . GLU A 1 104 ? -9.875 -4.312 21.896 1.00 96.25 104 GLU A C 1
ATOM 860 O O . GLU A 1 104 ? -10.674 -4.393 22.829 1.00 96.25 104 GLU A O 1
ATOM 865 N N . THR A 1 105 ? -8.810 -3.506 21.960 1.00 96.62 105 THR A N 1
ATOM 866 C CA . THR A 1 105 ? -8.510 -2.663 23.129 1.00 96.62 105 THR A CA 1
ATOM 867 C C . THR A 1 105 ? -9.536 -1.540 23.314 1.00 96.62 105 THR A C 1
ATOM 869 O O . THR A 1 105 ? -9.816 -1.144 24.446 1.00 96.62 105 THR A O 1
ATOM 872 N N . LEU A 1 106 ? -10.090 -1.006 22.223 1.00 94.94 106 LEU A N 1
ATOM 873 C CA . LEU A 1 106 ? -11.036 0.111 22.254 1.00 94.94 106 LEU A CA 1
ATOM 874 C C . LEU A 1 106 ? -12.485 -0.333 22.476 1.00 94.94 106 LEU A C 1
ATOM 876 O O . LEU A 1 106 ? -13.223 0.353 23.182 1.00 94.94 106 LEU A O 1
ATOM 880 N N . ASP A 1 107 ? -12.909 -1.441 21.867 1.00 93.50 107 ASP A N 1
ATOM 881 C CA . ASP A 1 107 ? -14.299 -1.910 21.916 1.00 93.50 107 ASP A CA 1
ATOM 882 C C . ASP A 1 107 ? -14.523 -3.123 22.843 1.00 93.50 107 ASP A C 1
ATOM 884 O O . ASP A 1 107 ? -15.673 -3.491 23.109 1.00 93.50 107 ASP A O 1
ATOM 888 N N . GLY A 1 108 ? -13.447 -3.692 23.400 1.00 82.56 108 GLY A N 1
ATOM 889 C CA . GLY A 1 108 ? -13.484 -4.791 24.364 1.00 82.56 108 GLY A CA 1
ATOM 890 C C . GLY A 1 108 ? -13.909 -6.134 23.767 1.00 82.56 108 GLY A C 1
A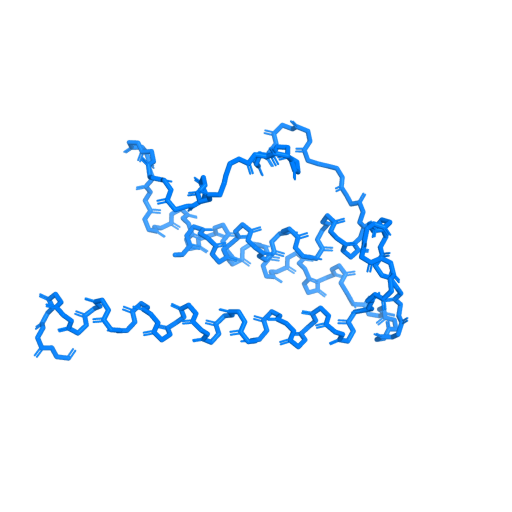TOM 891 O O . GLY A 1 108 ? -14.400 -6.987 24.515 1.00 82.56 108 GLY A O 1
ATOM 892 N N . ARG A 1 109 ? -13.800 -6.311 22.445 1.00 66.38 109 ARG A N 1
ATOM 893 C CA . ARG A 1 109 ? -14.226 -7.516 21.721 1.00 66.38 109 ARG A CA 1
ATOM 894 C C . ARG A 1 109 ? -13.255 -7.943 20.653 1.00 66.38 109 ARG A C 1
ATOM 896 O O . ARG A 1 109 ? -12.768 -7.051 19.941 1.00 66.38 109 ARG A O 1
#

Sequence (109 aa):
MKHSGVWERRWFQIILAGHEHPDEWPAVDEEDGADFALGEDDTVAQWRAFYEAQITFNRELVEGIPLDTHCAWTKLAHRNLRWVLLHMIEETARHAGHADIIRETLDGR